Protein AF-A0A529QPG0-F1 (afdb_monomer)

pLDDT: mean 95.31, std 4.97, range [60.53, 98.56]

Secondary structure (DSSP, 8-state):
-HHHHHHHHHHHHIIIII----TT-HHHHHHHHHH--HHHHHHHHHHHHHHHHHTTPPPPPP---HHHHHHHHTHHHHHTT-

Structure (mmCIF, N/CA/C/O backbone):
data_AF-A0A529QPG0-F1
#
_entry.id   AF-A0A529QPG0-F1
#
loop_
_atom_site.group_PDB
_atom_site.id
_atom_site.type_symbol
_atom_site.label_atom_id
_atom_site.label_alt_id
_atom_site.label_comp_id
_atom_site.label_asym_id
_atom_site.label_entity_id
_atom_site.label_seq_id
_atom_site.pdbx_PDB_ins_code
_atom_site.Cartn_x
_atom_site.Cartn_y
_atom_site.Cartn_z
_atom_site.occupancy
_atom_site.B_iso_or_equiv
_atom_site.auth_seq_id
_atom_site.auth_comp_id
_atom_site.auth_asym_id
_atom_site.auth_atom_id
_atom_site.pdbx_PDB_model_num
ATOM 1 N N . PRO A 1 1 ? 17.966 -1.128 -8.600 1.00 60.53 1 PRO A N 1
ATOM 2 C CA . PRO A 1 1 ? 18.120 -1.339 -7.134 1.00 60.53 1 PRO A CA 1
ATOM 3 C C . PRO A 1 1 ? 17.111 -0.554 -6.278 1.00 60.53 1 PRO A C 1
ATOM 5 O O . PRO A 1 1 ? 16.516 -1.136 -5.381 1.00 60.53 1 PRO A O 1
ATOM 8 N N . TYR A 1 2 ? 16.885 0.735 -6.565 1.00 83.12 2 TYR A N 1
ATOM 9 C CA . TYR A 1 2 ? 16.034 1.599 -5.732 1.00 83.12 2 TYR A CA 1
ATOM 10 C C . TYR A 1 2 ? 14.535 1.246 -5.792 1.00 83.12 2 TYR A C 1
ATOM 12 O O . TYR A 1 2 ? 13.885 1.157 -4.758 1.00 83.12 2 TYR A O 1
ATOM 20 N N . VAL A 1 3 ? 14.004 0.944 -6.985 1.00 87.81 3 VA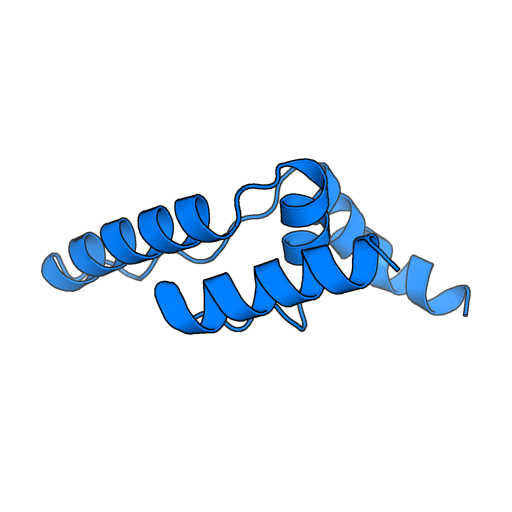L A N 1
ATOM 21 C CA . VAL A 1 3 ? 12.572 0.637 -7.190 1.00 87.81 3 VAL A CA 1
ATOM 22 C C . VAL A 1 3 ? 12.111 -0.563 -6.358 1.00 87.81 3 VAL A C 1
ATOM 24 O O . VAL A 1 3 ? 11.158 -0.455 -5.592 1.00 87.81 3 VAL A O 1
ATOM 27 N N . ALA A 1 4 ? 12.821 -1.692 -6.455 1.00 89.94 4 ALA A N 1
ATOM 28 C CA . ALA A 1 4 ? 12.478 -2.905 -5.715 1.00 89.94 4 ALA A CA 1
ATOM 29 C C . ALA A 1 4 ? 12.535 -2.695 -4.191 1.00 89.94 4 ALA A C 1
ATOM 31 O O . ALA A 1 4 ? 11.671 -3.192 -3.472 1.00 89.94 4 ALA A O 1
ATOM 32 N N . ALA A 1 5 ? 13.506 -1.917 -3.698 1.00 91.56 5 ALA A N 1
ATOM 33 C CA . ALA A 1 5 ? 13.609 -1.579 -2.280 1.00 91.56 5 ALA A CA 1
ATOM 34 C C . ALA A 1 5 ? 12.433 -0.702 -1.811 1.00 91.56 5 ALA A C 1
ATOM 36 O O . ALA A 1 5 ? 11.844 -0.973 -0.766 1.00 91.56 5 ALA A O 1
ATOM 37 N N . THR A 1 6 ? 12.038 0.300 -2.602 1.00 91.19 6 THR A N 1
ATOM 38 C CA . THR A 1 6 ? 10.879 1.162 -2.31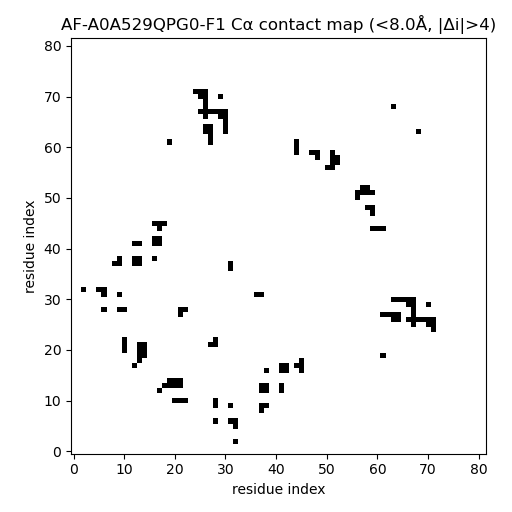0 1.00 91.19 6 THR A CA 1
ATOM 39 C C . THR A 1 6 ? 9.568 0.375 -2.295 1.00 91.19 6 THR A C 1
ATOM 41 O O . THR A 1 6 ? 8.749 0.548 -1.387 1.00 91.19 6 THR A O 1
ATOM 44 N N . ILE A 1 7 ? 9.376 -0.533 -3.256 1.00 94.00 7 ILE A N 1
ATOM 45 C CA . ILE A 1 7 ? 8.199 -1.412 -3.300 1.00 94.00 7 ILE A CA 1
ATOM 46 C C . ILE A 1 7 ? 8.195 -2.348 -2.092 1.00 94.00 7 ILE A C 1
ATOM 48 O O . ILE A 1 7 ? 7.176 -2.467 -1.414 1.00 94.00 7 ILE A O 1
ATOM 52 N N . ARG A 1 8 ? 9.341 -2.954 -1.758 1.00 96.12 8 ARG A N 1
ATOM 53 C CA . ARG A 1 8 ? 9.455 -3.821 -0.583 1.00 96.12 8 ARG A CA 1
ATOM 54 C C . ARG A 1 8 ? 9.104 -3.078 0.706 1.00 96.12 8 ARG A C 1
ATOM 56 O O . ARG A 1 8 ? 8.288 -3.576 1.475 1.00 96.12 8 ARG A O 1
ATOM 63 N N . LYS A 1 9 ? 9.640 -1.867 0.901 1.00 95.81 9 LYS A N 1
ATOM 64 C CA . LYS A 1 9 ? 9.291 -1.014 2.047 1.00 95.81 9 LYS A CA 1
ATOM 65 C C . LYS A 1 9 ? 7.785 -0.737 2.103 1.00 95.81 9 LYS A C 1
ATOM 67 O O . LYS A 1 9 ? 7.195 -0.759 3.178 1.00 95.81 9 LYS A O 1
ATOM 72 N N . SER A 1 10 ? 7.163 -0.500 0.952 1.00 96.50 10 SER A N 1
ATOM 73 C CA . SER A 1 10 ? 5.725 -0.239 0.861 1.00 96.50 10 SER A CA 1
ATOM 74 C C . SER A 1 10 ? 4.885 -1.446 1.285 1.00 96.50 10 SER A C 1
ATOM 76 O O . SER A 1 10 ? 3.965 -1.300 2.089 1.00 96.50 10 SER A O 1
ATOM 78 N N . ILE A 1 11 ? 5.245 -2.638 0.802 1.00 97.88 11 ILE A N 1
ATOM 79 C CA . ILE A 1 11 ? 4.607 -3.907 1.1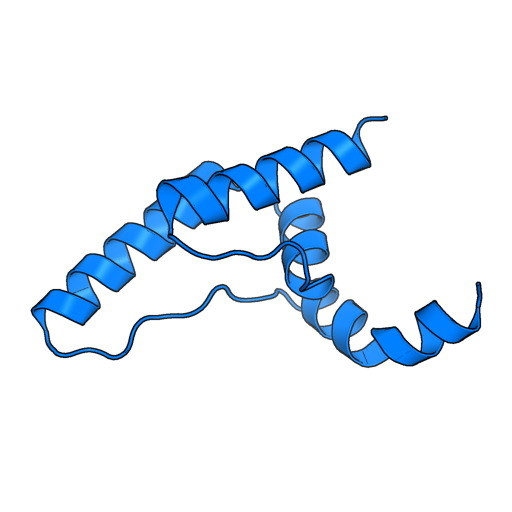79 1.00 97.88 11 ILE A CA 1
ATOM 80 C C . ILE A 1 11 ? 4.739 -4.152 2.685 1.00 97.88 11 ILE A C 1
ATOM 82 O O . ILE A 1 11 ? 3.748 -4.447 3.352 1.00 97.88 11 ILE A O 1
ATOM 86 N N . ASP A 1 12 ? 5.947 -4.002 3.231 1.00 98.25 12 ASP A N 1
ATOM 87 C CA . ASP A 1 12 ? 6.207 -4.268 4.646 1.00 98.25 12 ASP A CA 1
ATOM 88 C C . ASP A 1 12 ? 5.472 -3.270 5.558 1.00 98.25 12 ASP A C 1
ATOM 90 O O . ASP A 1 12 ? 4.925 -3.669 6.588 1.00 98.25 12 ASP A O 1
ATOM 94 N N . ALA A 1 13 ? 5.381 -1.995 5.165 1.00 97.94 13 ALA A N 1
ATOM 95 C CA . ALA A 1 13 ? 4.639 -0.979 5.909 1.00 97.94 13 ALA A CA 1
ATOM 96 C C . ALA A 1 13 ? 3.137 -1.298 5.977 1.00 97.94 13 ALA A C 1
ATOM 98 O O . ALA A 1 13 ? 2.559 -1.305 7.061 1.00 97.94 13 ALA A O 1
ATOM 99 N N . TYR A 1 14 ? 2.500 -1.618 4.846 1.00 98.19 14 TYR A N 1
ATOM 100 C CA . TYR A 1 14 ? 1.071 -1.953 4.834 1.00 98.19 14 TYR A CA 1
ATOM 101 C C . TYR A 1 14 ? 0.773 -3.244 5.597 1.00 98.19 14 TYR A C 1
ATOM 103 O O . TYR A 1 14 ? -0.199 -3.289 6.354 1.00 98.19 14 TYR A O 1
ATOM 111 N N . ARG A 1 15 ? 1.639 -4.257 5.474 1.00 98.25 15 ARG A N 1
ATOM 112 C CA . ARG A 1 15 ? 1.475 -5.525 6.189 1.00 98.25 15 ARG A CA 1
ATOM 113 C C . ARG A 1 15 ? 1.614 -5.354 7.702 1.00 98.25 15 ARG A C 1
ATOM 115 O O . ARG A 1 15 ? 0.797 -5.887 8.442 1.00 98.25 15 ARG A O 1
ATOM 122 N N . SER A 1 16 ? 2.624 -4.613 8.161 1.00 98.31 16 SER A N 1
ATOM 123 C CA . SER A 1 16 ? 2.927 -4.466 9.594 1.00 98.31 16 SER A CA 1
ATOM 124 C C . SER A 1 16 ? 2.073 -3.420 10.316 1.00 98.31 16 SER A C 1
ATOM 126 O O . SER A 1 16 ? 1.730 -3.621 11.478 1.00 98.31 16 SER A O 1
ATOM 128 N N . ILE A 1 17 ? 1.719 -2.315 9.653 1.00 98.50 17 ILE A N 1
ATOM 129 C CA . ILE A 1 17 ? 1.004 -1.195 10.281 1.00 98.50 17 ILE A CA 1
ATOM 130 C C . ILE A 1 17 ? -0.505 -1.313 10.062 1.00 98.50 17 ILE A C 1
ATOM 132 O O . ILE A 1 17 ? -1.275 -1.147 11.005 1.00 98.50 17 ILE A O 1
ATOM 136 N N . ALA A 1 18 ? -0.930 -1.580 8.825 1.00 97.44 18 ALA A N 1
ATOM 137 C CA . ALA A 1 18 ? -2.343 -1.565 8.445 1.00 97.44 18 ALA A CA 1
ATOM 138 C C . ALA A 1 18 ? -2.973 -2.964 8.355 1.00 97.44 18 ALA A C 1
ATOM 140 O O . ALA A 1 18 ? -4.188 -3.061 8.225 1.00 97.44 18 ALA A O 1
ATOM 141 N N . GLY A 1 19 ? -2.175 -4.034 8.424 1.00 97.75 19 GLY A N 1
ATOM 142 C CA . GLY A 1 19 ? -2.655 -5.415 8.335 1.00 97.75 19 GLY A CA 1
ATOM 143 C C . GLY A 1 19 ? -3.018 -5.877 6.919 1.00 97.75 19 GLY A C 1
ATOM 144 O O . GLY A 1 19 ? -3.666 -6.909 6.775 1.00 97.75 19 GLY A O 1
ATOM 145 N N . PHE A 1 20 ? -2.602 -5.154 5.873 1.00 97.88 20 PHE A N 1
ATOM 146 C CA . PHE A 1 20 ? -2.922 -5.493 4.481 1.00 97.88 20 PHE A CA 1
ATOM 147 C C . PHE A 1 20 ? -1.704 -6.014 3.723 1.00 97.88 20 PHE A C 1
ATOM 149 O O . PHE A 1 20 ? -0.685 -5.331 3.616 1.00 97.88 20 PHE A O 1
ATOM 156 N N . ASP A 1 21 ? -1.831 -7.201 3.127 1.00 97.69 21 ASP A N 1
ATOM 157 C CA . ASP A 1 21 ? -0.841 -7.703 2.180 1.00 97.69 21 ASP A CA 1
ATOM 158 C C . ASP A 1 21 ? -1.117 -7.181 0.766 1.00 97.69 21 ASP A C 1
ATOM 160 O O . ASP A 1 21 ? -1.962 -7.699 0.039 1.00 97.69 21 ASP A O 1
ATOM 164 N N . ILE A 1 22 ? -0.362 -6.158 0.369 1.00 97.31 22 ILE A N 1
ATOM 165 C CA . ILE A 1 22 ? -0.468 -5.544 -0.960 1.00 97.31 22 ILE A CA 1
ATOM 166 C C . ILE A 1 22 ? 0.498 -6.149 -1.990 1.00 97.31 22 ILE A C 1
ATOM 168 O O . ILE A 1 22 ? 0.589 -5.647 -3.107 1.00 97.31 22 ILE A O 1
ATOM 172 N N . SER A 1 23 ? 1.242 -7.208 -1.643 1.00 97.06 23 SER A N 1
ATOM 173 C CA . SER A 1 23 ? 2.297 -7.765 -2.511 1.00 97.06 23 SER A CA 1
ATOM 174 C C . SER A 1 23 ? 1.793 -8.327 -3.842 1.00 97.06 23 SER A C 1
ATOM 176 O O . SER A 1 23 ? 2.558 -8.397 -4.800 1.00 97.06 23 SER A O 1
ATOM 178 N N . HIS A 1 24 ? 0.507 -8.670 -3.915 1.00 95.19 24 HIS A N 1
ATOM 179 C CA . HIS A 1 24 ? -0.137 -9.221 -5.107 1.00 95.19 24 HIS A CA 1
ATOM 180 C C . HIS A 1 24 ? -0.985 -8.193 -5.871 1.00 95.19 24 HIS A C 1
ATOM 182 O O . HIS A 1 24 ? -1.652 -8.560 -6.834 1.00 95.19 24 HIS A O 1
ATOM 188 N N . ASN A 1 25 ? -0.973 -6.918 -5.464 1.00 96.75 25 ASN A N 1
ATOM 189 C CA . ASN A 1 25 ? -1.689 -5.849 -6.157 1.00 96.75 25 ASN A CA 1
ATOM 190 C C . ASN A 1 25 ? -0.682 -4.859 -6.783 1.00 96.75 25 ASN A C 1
ATOM 192 O O . ASN A 1 25 ? -0.195 -3.945 -6.102 1.00 96.75 25 ASN A O 1
ATOM 196 N N . PRO A 1 26 ? -0.356 -5.022 -8.080 1.00 95.44 26 PRO A N 1
ATOM 197 C CA . PRO A 1 26 ? 0.608 -4.161 -8.746 1.00 95.44 26 PRO A CA 1
ATOM 198 C C . PRO A 1 26 ? 0.122 -2.709 -8.833 1.00 95.44 26 PRO A C 1
ATOM 200 O O . PRO A 1 26 ? 0.948 -1.810 -8.686 1.00 95.44 26 PRO A O 1
ATOM 203 N N . GLY A 1 27 ? -1.184 -2.448 -8.942 1.00 97.00 27 GLY A N 1
ATOM 204 C CA . GLY A 1 27 ? -1.741 -1.094 -8.906 1.00 97.00 27 GLY A CA 1
ATOM 205 C C . GLY A 1 27 ? -1.479 -0.350 -7.593 1.00 97.00 27 GLY A C 1
ATOM 206 O O . GLY A 1 27 ? -1.069 0.817 -7.602 1.00 97.00 27 GLY A O 1
ATOM 207 N N . LEU A 1 28 ? -1.615 -1.023 -6.447 1.00 96.88 28 LEU A N 1
ATOM 208 C CA . LEU A 1 28 ? -1.279 -0.438 -5.142 1.00 96.88 28 LEU A CA 1
ATOM 209 C C . LEU A 1 28 ? 0.220 -0.163 -5.019 1.00 96.88 28 LEU A C 1
ATOM 211 O O . LEU A 1 28 ? 0.624 0.916 -4.580 1.00 96.88 28 LEU A O 1
ATOM 215 N N . THR A 1 29 ? 1.062 -1.103 -5.449 1.00 95.88 29 THR A N 1
ATOM 216 C CA . THR A 1 29 ? 2.516 -0.887 -5.414 1.00 95.88 29 THR A CA 1
ATOM 217 C C . THR A 1 29 ? 2.965 0.222 -6.375 1.00 95.88 29 THR A C 1
ATOM 219 O O . THR A 1 29 ? 3.825 1.023 -6.006 1.00 95.88 29 THR A O 1
ATOM 222 N N . ALA A 1 30 ? 2.339 0.352 -7.550 1.00 95.00 30 ALA A N 1
ATOM 223 C CA . ALA A 1 30 ? 2.585 1.432 -8.506 1.00 95.00 30 ALA A CA 1
ATOM 224 C C . ALA A 1 30 ? 2.126 2.791 -7.963 1.00 95.00 30 ALA A C 1
ATOM 226 O O . ALA A 1 30 ? 2.839 3.789 -8.088 1.00 95.00 30 ALA A O 1
ATOM 227 N N . THR A 1 31 ? 0.977 2.820 -7.284 1.00 95.50 31 THR A N 1
ATOM 228 C CA . THR A 1 31 ? 0.484 4.008 -6.578 1.00 95.50 31 THR A CA 1
ATOM 229 C C . THR A 1 31 ? 1.515 4.482 -5.560 1.00 95.50 31 THR A C 1
ATOM 231 O O . THR A 1 31 ? 1.904 5.646 -5.577 1.00 95.50 31 THR A O 1
ATOM 234 N N . LEU A 1 32 ? 2.006 3.583 -4.703 1.00 93.44 32 LEU A N 1
ATOM 235 C CA . LEU A 1 32 ? 2.965 3.917 -3.644 1.00 93.44 32 LEU A CA 1
ATOM 236 C C . LEU A 1 32 ? 4.351 4.271 -4.182 1.00 93.44 32 LEU A C 1
ATOM 238 O O . LEU A 1 32 ? 5.027 5.115 -3.599 1.00 93.44 32 LEU A O 1
ATOM 242 N N . TYR A 1 33 ? 4.753 3.696 -5.31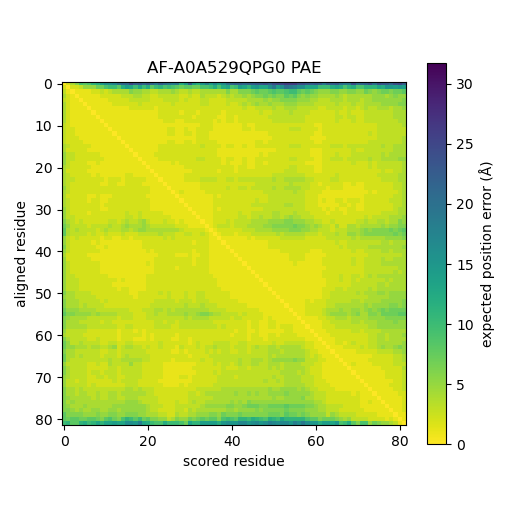3 1.00 92.25 33 TYR A N 1
ATOM 243 C CA . TYR A 1 33 ? 5.945 4.142 -6.023 1.00 92.25 33 TYR A CA 1
ATOM 244 C C . TYR A 1 33 ? 5.797 5.582 -6.540 1.00 92.25 33 TYR A C 1
ATOM 246 O O . TYR A 1 33 ? 6.743 6.361 -6.458 1.00 92.25 33 TYR A O 1
ATOM 254 N N . ASN A 1 34 ? 4.611 5.950 -7.034 1.00 89.69 34 ASN A N 1
ATOM 255 C CA . ASN A 1 34 ? 4.337 7.288 -7.554 1.00 89.69 34 ASN A CA 1
ATOM 256 C C . ASN A 1 34 ? 4.200 8.351 -6.451 1.00 89.69 34 ASN A C 1
ATOM 258 O O . ASN A 1 34 ? 4.732 9.447 -6.604 1.00 89.69 34 ASN A O 1
ATOM 262 N N . VAL A 1 35 ? 3.495 8.044 -5.355 1.00 90.25 35 VAL A N 1
ATOM 263 C CA . VAL A 1 35 ? 3.155 9.036 -4.314 1.00 90.25 35 VAL A CA 1
ATOM 264 C C . VAL A 1 35 ? 4.074 9.003 -3.089 1.00 90.25 35 VAL A C 1
ATOM 266 O O . VAL A 1 35 ? 4.141 9.983 -2.350 1.00 90.25 35 VAL A O 1
ATOM 269 N N . GLY A 1 36 ? 4.780 7.895 -2.851 1.00 92.19 36 GLY A N 1
ATOM 270 C CA . GLY A 1 36 ? 5.682 7.729 -1.713 1.00 92.19 36 GLY A CA 1
ATOM 271 C C . GLY A 1 36 ? 4.993 7.642 -0.343 1.00 92.19 36 GLY A C 1
ATOM 272 O O . GLY A 1 36 ?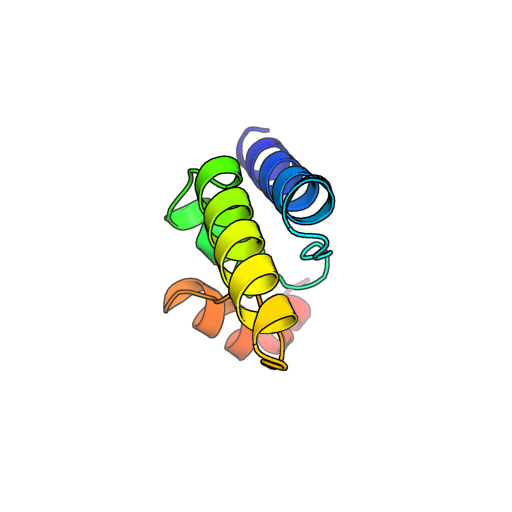 3.803 7.350 -0.220 1.00 92.19 36 GLY A O 1
ATOM 273 N N . ASN A 1 37 ? 5.790 7.867 0.709 1.00 93.69 37 ASN A N 1
ATOM 274 C CA . ASN A 1 37 ? 5.390 7.882 2.127 1.00 93.69 37 ASN A CA 1
ATOM 275 C C . ASN A 1 37 ? 4.495 6.704 2.582 1.00 93.69 37 ASN A C 1
ATOM 277 O O . ASN A 1 37 ? 3.456 6.928 3.211 1.00 93.69 37 ASN A O 1
ATOM 281 N N . PRO A 1 38 ? 4.883 5.438 2.325 1.00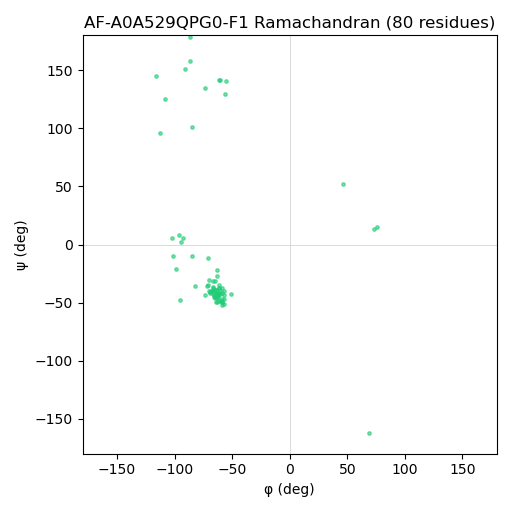 95.00 38 PRO A N 1
ATOM 282 C CA . PRO A 1 38 ? 4.022 4.287 2.603 1.00 95.00 38 PRO A CA 1
ATOM 283 C C . PRO A 1 38 ? 3.663 4.126 4.088 1.00 95.00 38 PRO A C 1
ATOM 285 O O . PRO A 1 38 ? 2.540 3.744 4.398 1.00 95.00 38 PRO A O 1
ATOM 288 N N . GLU A 1 39 ? 4.569 4.464 5.010 1.00 97.31 39 GLU A N 1
ATOM 289 C CA . GLU A 1 39 ? 4.336 4.361 6.461 1.00 97.31 39 GLU A CA 1
ATOM 290 C C . GLU A 1 39 ? 3.212 5.295 6.920 1.00 97.31 39 GLU A C 1
ATOM 292 O O . GLU A 1 39 ? 2.264 4.852 7.563 1.00 97.31 39 GLU A O 1
ATOM 297 N N . GLN A 1 40 ? 3.267 6.574 6.533 1.00 97.25 40 GLN A N 1
ATOM 298 C CA . GLN A 1 40 ? 2.238 7.556 6.887 1.00 97.25 40 GLN A CA 1
ATOM 299 C C . GLN A 1 40 ? 0.857 7.126 6.375 1.00 97.25 40 GLN A C 1
ATOM 301 O O . GLN A 1 40 ? -0.138 7.241 7.090 1.00 97.25 40 GLN A O 1
ATOM 306 N N . ARG A 1 41 ? 0.792 6.603 5.145 1.00 96.94 41 ARG A N 1
ATOM 307 C CA . ARG A 1 41 ? -0.462 6.130 4.542 1.00 96.94 41 ARG A CA 1
ATOM 308 C C . ARG A 1 41 ? -0.992 4.880 5.238 1.00 96.94 41 ARG A C 1
ATOM 310 O O . ARG A 1 41 ? -2.192 4.799 5.490 1.00 96.94 41 ARG A O 1
ATOM 317 N N . ALA A 1 42 ? -0.112 3.950 5.602 1.00 98.06 42 ALA A N 1
ATOM 318 C CA . ALA A 1 42 ? -0.488 2.766 6.363 1.00 98.06 42 ALA A CA 1
ATOM 319 C C . ALA A 1 42 ? -1.019 3.135 7.761 1.00 98.06 42 ALA A C 1
ATOM 321 O O . ALA A 1 42 ? -2.050 2.608 8.174 1.00 98.06 42 ALA A O 1
ATOM 322 N N . TYR A 1 43 ? -0.399 4.095 8.460 1.00 98.50 43 TYR A N 1
ATOM 323 C CA . TYR A 1 43 ? -0.916 4.601 9.740 1.00 98.50 43 TYR A CA 1
ATOM 324 C C . TYR A 1 43 ? -2.282 5.272 9.597 1.00 98.50 43 TYR A C 1
ATOM 326 O O . TYR A 1 43 ? -3.163 5.031 10.419 1.00 98.50 43 TYR A O 1
ATOM 334 N N . ALA A 1 44 ? -2.479 6.079 8.552 1.00 98.12 44 ALA A N 1
ATOM 335 C CA . ALA A 1 44 ? -3.769 6.709 8.285 1.00 98.12 44 ALA A CA 1
ATOM 336 C C . ALA A 1 44 ? -4.868 5.665 8.023 1.00 98.12 44 ALA A C 1
ATOM 338 O O . ALA A 1 44 ? -5.963 5.774 8.574 1.00 98.12 44 ALA A O 1
ATOM 339 N N . LEU A 1 45 ? -4.563 4.624 7.237 1.00 98.25 45 LEU A N 1
ATOM 340 C CA . LEU A 1 45 ? -5.489 3.519 6.985 1.00 98.25 45 LEU A CA 1
ATOM 341 C C . LEU A 1 45 ? -5.814 2.752 8.271 1.00 98.25 45 LEU A C 1
ATOM 343 O O . LEU A 1 45 ? -6.982 2.484 8.545 1.00 98.25 45 LEU A O 1
ATOM 347 N N . LYS A 1 46 ? -4.798 2.448 9.088 1.00 98.50 46 LYS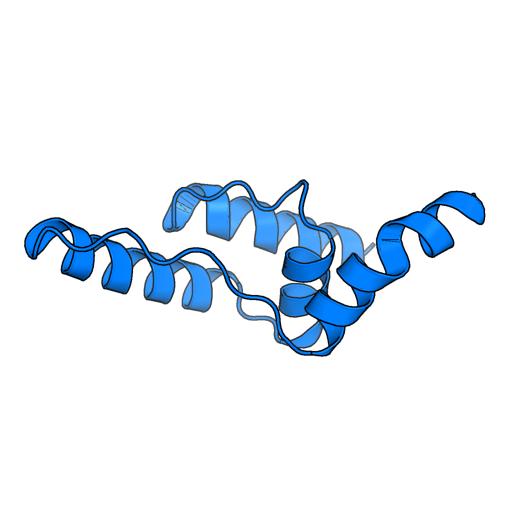 A N 1
ATOM 348 C CA . LYS A 1 46 ? -4.983 1.784 10.381 1.00 98.50 46 LYS A CA 1
ATOM 349 C C . LYS A 1 46 ? -5.896 2.597 11.301 1.00 98.50 46 LYS A C 1
ATOM 351 O O . LYS A 1 46 ? -6.843 2.045 11.847 1.00 98.50 46 LYS A O 1
ATOM 356 N N . ALA A 1 47 ? -5.630 3.895 11.453 1.00 98.56 47 ALA A N 1
ATOM 357 C CA . ALA A 1 47 ? -6.412 4.773 12.320 1.00 98.56 47 ALA A CA 1
ATOM 358 C C . ALA A 1 47 ? -7.884 4.855 11.883 1.00 98.56 47 ALA A C 1
ATOM 360 O O . ALA A 1 47 ? -8.784 4.763 12.717 1.00 98.56 47 ALA A O 1
ATOM 361 N N . GLU A 1 48 ? -8.140 4.968 10.577 1.00 98.44 48 GLU A N 1
ATOM 362 C CA . GLU A 1 48 ? -9.506 4.961 10.048 1.00 98.44 48 GLU A CA 1
ATOM 363 C C . GLU A 1 48 ? -10.193 3.605 10.259 1.00 98.44 48 GLU A C 1
ATOM 365 O O . GLU A 1 48 ? -11.366 3.564 10.626 1.00 98.44 48 GLU A O 1
ATOM 370 N N . ASN A 1 49 ? -9.479 2.490 10.091 1.00 98.56 49 ASN A N 1
ATOM 371 C CA . ASN A 1 49 ? -10.048 1.160 10.318 1.00 98.56 49 ASN A CA 1
ATOM 372 C C . ASN A 1 49 ? -10.305 0.864 11.794 1.00 98.56 49 ASN A C 1
ATOM 374 O O . ASN A 1 49 ? -11.315 0.241 12.111 1.00 98.56 49 ASN A O 1
ATOM 378 N N . ASP A 1 50 ? -9.466 1.359 12.704 1.00 98.31 50 ASP A N 1
ATOM 379 C CA . ASP A 1 50 ? -9.738 1.290 14.139 1.00 98.31 50 ASP A CA 1
ATOM 380 C C . ASP A 1 50 ? -11.022 2.073 14.486 1.00 98.31 50 ASP A C 1
ATOM 382 O O . ASP A 1 50 ? -11.875 1.562 15.216 1.00 98.31 50 ASP A O 1
ATOM 386 N N . ARG A 1 51 ? -11.211 3.272 13.903 1.00 98.56 51 ARG A N 1
ATOM 387 C CA . ARG A 1 51 ? -12.443 4.073 14.056 1.00 98.56 51 ARG A CA 1
ATOM 388 C C . ARG A 1 51 ? -13.669 3.339 13.508 1.00 98.56 51 ARG A C 1
ATOM 390 O O . ARG A 1 51 ? -14.682 3.251 14.197 1.00 98.56 51 ARG A O 1
ATOM 397 N N . ARG A 1 52 ? -13.579 2.802 12.287 1.00 98.38 52 ARG A N 1
ATOM 398 C CA . ARG A 1 52 ? -14.652 2.029 11.635 1.00 98.38 52 ARG A CA 1
ATOM 399 C C . ARG A 1 52 ? -15.037 0.821 12.471 1.00 98.38 52 ARG A C 1
ATOM 401 O O . ARG A 1 52 ? -16.209 0.658 12.787 1.00 98.38 52 ARG A O 1
ATOM 408 N N . ARG A 1 53 ? -14.056 0.033 12.915 1.00 97.88 53 ARG A N 1
ATOM 409 C CA . ARG A 1 53 ? -14.288 -1.152 13.747 1.00 97.88 53 ARG A CA 1
ATOM 410 C C . ARG A 1 53 ? -15.039 -0.806 15.032 1.00 97.88 53 ARG A C 1
ATOM 412 O O . ARG A 1 53 ? -15.984 -1.505 15.381 1.00 97.88 53 ARG A O 1
ATOM 419 N N . ALA A 1 54 ? -14.670 0.287 15.703 1.00 98.19 54 ALA A N 1
ATOM 420 C CA . ALA A 1 54 ? -15.368 0.756 16.902 1.00 98.19 54 ALA A CA 1
ATOM 421 C C . ALA A 1 54 ? -16.830 1.171 16.637 1.00 98.19 54 ALA A C 1
ATOM 423 O O . ALA A 1 54 ? -17.662 1.084 17.536 1.00 98.19 54 ALA A O 1
ATOM 424 N N . ALA A 1 55 ? -17.148 1.594 15.413 1.00 98.06 55 ALA A N 1
ATOM 425 C CA . ALA A 1 55 ? -18.486 1.997 14.987 1.00 98.06 55 ALA A CA 1
ATOM 426 C C . ALA A 1 55 ? -19.310 0.867 14.324 1.00 98.06 55 ALA A C 1
ATOM 428 O O . ALA A 1 55 ? -20.428 1.120 13.885 1.00 98.06 55 ALA A O 1
ATOM 429 N N . GLY A 1 56 ? -18.793 -0.368 14.226 1.00 98.06 56 GLY A N 1
ATOM 430 C CA . GLY A 1 56 ? -19.442 -1.449 13.453 1.00 98.06 56 GLY A CA 1
ATOM 431 C C . GLY A 1 56 ? -19.341 -1.274 11.924 1.00 98.06 56 GLY A C 1
ATOM 432 O O . GLY A 1 56 ? -20.021 -1.954 11.162 1.00 98.06 56 GLY A O 1
ATOM 433 N N . GLU A 1 57 ? -18.475 -0.353 11.513 1.00 97.94 57 GLU A N 1
ATOM 434 C CA . GLU A 1 57 ? -17.982 -0.000 10.181 1.00 97.94 57 GLU A CA 1
ATOM 435 C C . GLU A 1 57 ? -17.342 -1.157 9.393 1.00 97.94 57 GLU A C 1
ATOM 437 O O . GLU A 1 57 ? -16.403 -1.726 9.961 1.00 97.94 57 GLU A O 1
ATOM 442 N N . PRO A 1 58 ? -17.660 -1.497 8.123 1.00 97.62 58 PRO A N 1
ATOM 443 C CA . PRO A 1 58 ? -16.713 -2.290 7.341 1.00 97.62 58 PRO A CA 1
ATOM 444 C C . PRO A 1 58 ? -15.381 -1.541 7.188 1.00 97.62 58 PRO A C 1
ATOM 446 O O . PRO A 1 58 ? -15.353 -0.317 7.001 1.00 97.62 58 PRO A O 1
ATOM 449 N N . GLU A 1 59 ? -14.278 -2.287 7.256 1.00 97.56 59 GLU A N 1
ATOM 450 C CA . GLU A 1 59 ? -12.931 -1.743 7.096 1.00 97.56 59 GLU A CA 1
ATOM 451 C C . GLU A 1 59 ? -12.750 -1.113 5.712 1.00 97.56 59 GLU A C 1
ATOM 453 O O . GLU A 1 59 ? -13.219 -1.617 4.690 1.00 97.56 59 GLU A O 1
ATOM 458 N N . LYS A 1 60 ? -12.032 0.006 5.680 1.00 97.56 60 LYS A N 1
ATOM 459 C CA . LYS A 1 60 ? -11.544 0.605 4.449 1.00 97.56 60 LYS A CA 1
ATOM 460 C C . LYS A 1 60 ? -10.381 -0.233 3.916 1.00 97.56 60 LYS A C 1
ATOM 462 O O . LYS A 1 60 ? -9.469 -0.597 4.660 1.00 97.56 60 LYS A O 1
ATOM 467 N N . LEU A 1 61 ? -10.407 -0.506 2.615 1.00 97.44 61 LEU A N 1
ATOM 468 C CA . LEU A 1 61 ? -9.320 -1.179 1.908 1.00 97.44 61 LEU A CA 1
ATOM 469 C C . LEU A 1 61 ? -8.264 -0.164 1.431 1.00 97.44 61 LEU A C 1
ATOM 471 O O . LEU A 1 61 ? -8.574 1.021 1.278 1.00 97.44 61 LEU A O 1
ATOM 475 N N . PRO A 1 62 ? -7.016 -0.599 1.179 1.00 96.69 62 PRO A N 1
ATOM 476 C CA . PRO A 1 62 ? -6.038 0.211 0.461 1.00 96.69 62 PRO A CA 1
ATOM 477 C C . PRO A 1 62 ? -6.572 0.666 -0.906 1.00 96.69 62 PRO A C 1
ATOM 479 O O . PRO A 1 62 ? -7.204 -0.113 -1.615 1.00 96.69 62 PRO A O 1
ATOM 482 N N . GLU A 1 63 ? -6.281 1.910 -1.288 1.00 95.12 63 GLU A N 1
ATOM 483 C CA . GLU A 1 63 ? -6.781 2.525 -2.524 1.00 95.12 63 GLU A CA 1
ATOM 484 C C . GLU A 1 63 ? -5.646 2.865 -3.492 1.00 95.12 63 GLU A C 1
ATOM 486 O O . GLU A 1 63 ? -4.555 3.289 -3.093 1.00 95.12 63 GLU A O 1
ATOM 491 N N . GLU A 1 64 ? -5.946 2.718 -4.777 1.00 94.44 64 GLU A N 1
ATOM 492 C CA . GLU A 1 64 ? -5.064 3.039 -5.895 1.00 94.44 64 GLU A CA 1
ATOM 493 C C . GLU A 1 64 ? -5.286 4.482 -6.363 1.00 94.44 64 GLU A C 1
ATOM 495 O O . GLU A 1 64 ? -6.385 5.027 -6.249 1.00 94.44 64 GLU A O 1
ATOM 500 N N . ASN A 1 65 ? -4.246 5.112 -6.913 1.00 93.56 65 ASN A N 1
ATOM 501 C CA . ASN A 1 65 ? -4.410 6.335 -7.698 1.00 93.56 65 ASN A CA 1
ATOM 502 C C . ASN A 1 65 ? -4.709 5.993 -9.170 1.00 93.56 65 ASN A C 1
ATOM 504 O O . ASN A 1 65 ? -4.711 4.827 -9.560 1.00 93.56 65 ASN A O 1
ATOM 508 N N . TYR A 1 66 ? -4.915 7.015 -10.006 1.00 95.44 66 TYR A N 1
ATOM 509 C CA . TYR A 1 66 ? -5.192 6.836 -11.439 1.00 95.44 66 TYR A CA 1
ATOM 510 C C . TYR A 1 66 ? -4.174 5.924 -12.149 1.00 95.44 66 TYR A C 1
ATOM 512 O O . TYR A 1 66 ? -4.553 5.056 -12.931 1.00 95.44 66 TYR A O 1
ATOM 520 N N . TYR A 1 67 ? -2.882 6.080 -11.848 1.00 93.31 67 TYR A N 1
ATOM 521 C CA . TYR A 1 67 ? -1.832 5.260 -12.454 1.00 93.31 67 TYR A CA 1
ATOM 522 C C . TYR A 1 67 ? -1.834 3.823 -11.927 1.00 93.31 67 TYR A C 1
ATOM 524 O O . TYR A 1 67 ? -1.584 2.900 -12.693 1.00 93.31 67 TYR A O 1
ATOM 532 N N . GLY A 1 68 ? -2.138 3.622 -10.643 1.00 96.31 68 GLY A N 1
ATOM 533 C CA . GLY A 1 68 ? -2.314 2.294 -10.064 1.00 96.31 68 GLY A CA 1
ATOM 534 C C . GLY A 1 68 ? -3.472 1.535 -10.700 1.00 96.31 68 GLY A C 1
ATOM 535 O O . GLY A 1 68 ? -3.291 0.397 -11.128 1.00 96.31 68 GLY A O 1
ATOM 536 N N . TRP A 1 69 ? -4.615 2.204 -10.854 1.00 97.06 69 TRP A N 1
ATOM 537 C CA . TRP A 1 69 ? -5.767 1.641 -11.550 1.00 97.06 69 TRP A CA 1
ATOM 538 C C . TRP A 1 69 ? -5.406 1.230 -12.981 1.00 97.06 69 TRP A C 1
ATOM 540 O O . TRP A 1 69 ? -5.682 0.102 -13.379 1.00 97.06 69 TRP A O 1
ATOM 550 N N . LEU A 1 70 ? -4.720 2.103 -13.729 1.00 96.75 70 LEU A N 1
ATOM 551 C CA . LEU A 1 70 ? -4.313 1.806 -15.104 1.00 96.75 70 LEU A CA 1
ATOM 552 C C . LEU A 1 70 ? -3.371 0.595 -15.181 1.00 96.75 70 LEU A C 1
ATOM 554 O O . LEU A 1 70 ? -3.467 -0.204 -16.108 1.00 96.75 70 LEU A O 1
ATOM 558 N N . VAL A 1 71 ? -2.469 0.433 -14.209 1.00 96.38 71 VAL A N 1
ATOM 559 C CA . VAL A 1 71 ? -1.596 -0.749 -14.133 1.00 96.38 71 VAL A CA 1
ATOM 560 C C . VAL A 1 71 ? -2.413 -2.025 -13.949 1.00 96.38 71 VAL A C 1
ATOM 562 O O . VAL A 1 71 ? -2.122 -3.020 -14.607 1.00 96.38 71 VAL A O 1
ATOM 565 N N . ASN A 1 72 ? -3.428 -2.005 -13.086 1.00 97.06 72 ASN A N 1
ATOM 566 C CA . ASN A 1 72 ? -4.299 -3.161 -12.896 1.00 97.06 72 ASN A CA 1
ATOM 567 C C . ASN A 1 72 ? -5.180 -3.434 -14.123 1.00 97.06 72 ASN A C 1
ATOM 569 O O . ASN A 1 72 ? -5.300 -4.590 -14.517 1.00 97.06 72 ASN A O 1
ATOM 573 N N . ASP A 1 73 ? -5.721 -2.393 -14.764 1.00 97.62 73 ASP A N 1
ATOM 574 C CA . ASP A 1 73 ? -6.500 -2.502 -16.009 1.00 97.62 73 ASP A CA 1
ATOM 575 C C . ASP A 1 73 ? -5.685 -3.146 -17.142 1.00 97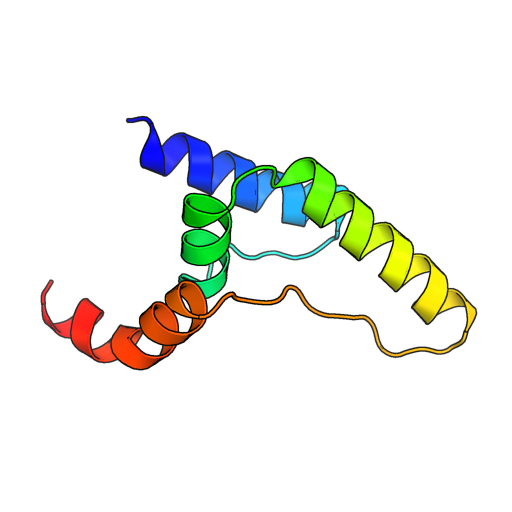.62 73 ASP A C 1
ATOM 577 O O . ASP A 1 73 ? -6.191 -3.966 -17.904 1.00 97.62 73 ASP A O 1
ATOM 581 N N . LYS A 1 74 ? -4.388 -2.828 -17.215 1.00 96.06 74 LYS A N 1
ATOM 582 C CA . LYS A 1 74 ? -3.460 -3.339 -18.234 1.00 96.06 74 LYS A CA 1
ATOM 583 C C . LYS A 1 74 ? -2.649 -4.549 -17.801 1.00 96.06 74 LYS A C 1
ATOM 585 O O . LYS A 1 74 ? -1.750 -4.961 -18.530 1.00 96.06 74 LYS A O 1
ATOM 590 N N . LEU A 1 75 ? -2.940 -5.142 -16.645 1.00 94.81 75 LEU A N 1
ATOM 591 C CA . LEU A 1 75 ? -2.087 -6.184 -16.077 1.00 94.81 75 LEU A CA 1
ATOM 592 C C . LEU A 1 75 ? -1.962 -7.410 -16.990 1.00 94.81 75 LEU A C 1
ATOM 594 O O . LEU A 1 75 ? -0.868 -7.956 -17.125 1.00 94.81 75 LEU A O 1
ATOM 598 N N . ASP A 1 76 ? -3.055 -7.827 -17.628 1.00 95.81 76 ASP A N 1
ATOM 599 C CA . ASP A 1 76 ? -3.049 -8.985 -18.526 1.00 95.81 76 ASP A CA 1
ATOM 600 C C . ASP A 1 76 ? -2.271 -8.700 -19.817 1.00 95.81 76 ASP A C 1
ATOM 602 O O . ASP A 1 76 ? -1.481 -9.535 -20.258 1.00 95.81 76 ASP A O 1
ATOM 606 N N . GLU A 1 77 ? -2.411 -7.492 -20.372 1.00 95.81 77 GLU A N 1
ATOM 607 C CA . GLU A 1 77 ? -1.623 -7.042 -21.525 1.00 95.81 77 GLU A CA 1
ATOM 608 C C . GLU A 1 77 ? -0.125 -6.995 -21.182 1.00 95.81 77 GLU A C 1
ATOM 610 O O . GLU A 1 77 ? 0.700 -7.497 -21.940 1.00 95.81 77 GLU A O 1
ATOM 615 N N . LEU A 1 78 ? 0.236 -6.455 -20.012 1.00 91.06 78 LEU A N 1
ATOM 616 C CA . LEU A 1 78 ? 1.625 -6.366 -19.549 1.00 91.06 78 LEU A CA 1
ATOM 617 C C . LEU A 1 78 ? 2.257 -7.744 -19.326 1.00 91.06 78 LEU A C 1
ATOM 619 O O . LEU A 1 78 ? 3.429 -7.934 -19.645 1.00 91.06 78 LEU A O 1
ATOM 623 N N . LYS A 1 79 ? 1.495 -8.706 -18.793 1.00 92.25 79 LYS A N 1
ATOM 624 C CA . LYS A 1 79 ? 1.959 -10.089 -18.613 1.00 92.25 79 LYS A CA 1
ATOM 625 C C . LYS A 1 79 ? 2.186 -10.805 -19.937 1.00 92.25 79 LYS A C 1
ATOM 627 O O . LYS A 1 79 ? 3.064 -11.644 -19.994 1.00 92.25 79 LYS A O 1
ATOM 632 N N . ALA A 1 80 ? 1.434 -10.482 -20.988 1.00 96.31 80 ALA A N 1
ATOM 633 C CA . AL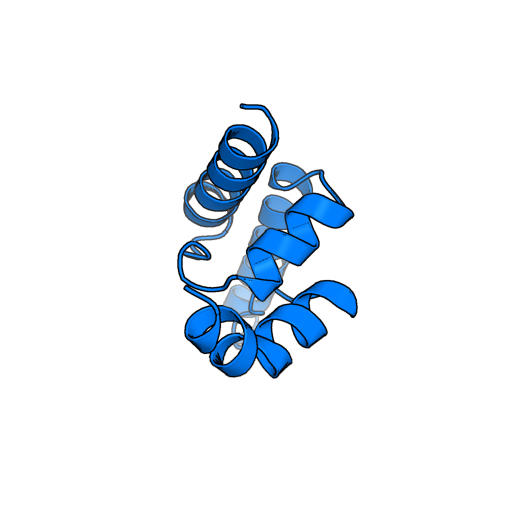A A 1 80 ? 1.611 -11.101 -22.302 1.00 96.31 80 ALA A CA 1
ATOM 634 C C . ALA A 1 80 ? 2.903 -10.665 -23.025 1.00 96.31 80 ALA A C 1
ATOM 636 O O . ALA A 1 80 ? 3.261 -11.255 -24.043 1.00 96.31 80 ALA A O 1
ATOM 637 N N . LEU A 1 81 ? 3.594 -9.631 -22.529 1.00 93.00 81 LEU A N 1
ATOM 638 C CA . LEU A 1 81 ? 4.843 -9.123 -23.108 1.00 93.00 81 LEU A CA 1
ATOM 639 C C . LEU A 1 81 ? 6.104 -9.868 -22.629 1.00 93.00 81 LEU A C 1
ATOM 641 O O . LEU A 1 81 ? 7.178 -9.618 -23.182 1.00 93.00 81 LEU A O 1
ATOM 645 N N . PHE A 1 82 ? 5.998 -10.739 -21.618 1.00 83.56 82 PHE A N 1
ATOM 646 C CA . PHE A 1 82 ? 7.118 -11.435 -20.967 1.00 83.56 82 PHE A CA 1
ATOM 647 C C . PHE A 1 82 ? 6.765 -12.888 -20.632 1.00 83.56 82 PHE A C 1
ATOM 649 O O . PHE A 1 82 ? 7.717 -13.682 -20.462 1.00 83.56 82 PHE A O 1
#

Radius of gyration: 13.74 Å; Cα contacts (8 Å, |Δi|>4): 83; chains: 1; bounding box: 38×20×40 Å

Foldseek 3Di:
DVLVVQLVVLQCLLCPQQVDRCVPQQQLSVQCSVPPPSNVVSNVQNVVQVVLVVVVHDRDDRDGDPSSVVCVVCVVVVVVVD

Sequence (82 aa):
PYVAATIRKSIDAYRSIAGFDISHNPGLTATLYNVGNPEQRAYALKAENDRRRAAGEPEKLPEENYYGWLVNDKLDELKALF

Solvent-accessible surface area (backbone atoms only — not comparable to full-atom values): 4570 Å² total; per-residue (Å²): 119,66,64,65,51,55,44,49,54,36,34,52,27,24,38,75,59,44,69,40,83,47,83,86,36,65,15,47,44,47,25,41,69,73,72,45,67,39,56,64,53,16,47,52,50,31,55,51,29,54,52,23,53,76,70,75,37,80,68,76,74,92,76,57,45,76,67,3,48,51,46,53,76,39,41,68,64,60,56,75,75,111

Mean predicted aligned error: 2.92 Å